Protein AF-A0A821D8J4-F1 (afdb_monomer_lite)

Structure (mmCIF, N/CA/C/O backbone):
data_AF-A0A821D8J4-F1
#
_entry.id   AF-A0A821D8J4-F1
#
loop_
_atom_site.group_PDB
_atom_site.id
_atom_site.type_symbol
_atom_site.label_atom_id
_atom_site.label_alt_id
_atom_site.label_comp_id
_atom_site.label_asym_id
_atom_site.label_entity_id
_atom_site.label_seq_id
_atom_site.pdbx_PDB_ins_code
_atom_site.Cartn_x
_atom_site.Cartn_y
_atom_site.Cartn_z
_atom_site.occupancy
_atom_site.B_iso_or_equiv
_atom_site.auth_seq_id
_atom_site.auth_comp_id
_atom_site.auth_asym_id
_atom_site.auth_atom_id
_atom_site.pdbx_PDB_model_num
ATOM 1 N N . MET A 1 1 ? -11.974 -21.161 -5.460 1.00 38.94 1 MET A N 1
ATOM 2 C CA . MET A 1 1 ? -10.711 -20.816 -6.141 1.00 38.94 1 MET A CA 1
ATOM 3 C C . MET A 1 1 ? -10.727 -19.314 -6.375 1.00 38.94 1 MET A C 1
ATOM 5 O O . MET A 1 1 ? -10.995 -18.860 -7.478 1.00 38.94 1 MET A O 1
ATOM 9 N N . VAL A 1 2 ? -10.590 -18.538 -5.296 1.00 37.72 2 VAL A N 1
ATOM 10 C CA . VAL A 1 2 ? -10.313 -17.101 -5.416 1.00 37.72 2 VAL A CA 1
ATOM 11 C C . VAL A 1 2 ? -8.862 -17.055 -5.844 1.00 37.72 2 VAL A C 1
ATOM 13 O O . VAL A 1 2 ? -8.038 -17.670 -5.180 1.00 37.72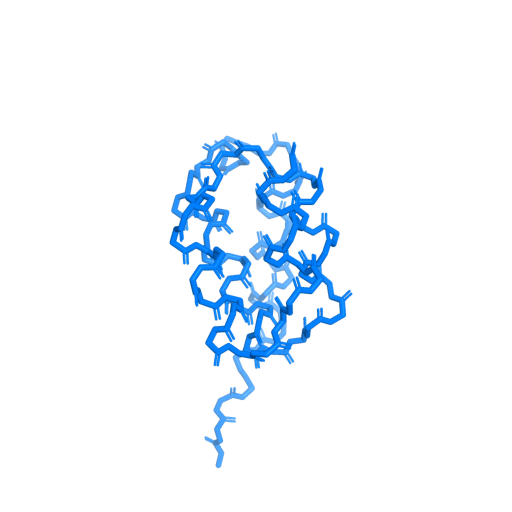 2 VAL A O 1
ATOM 16 N N . ALA A 1 3 ? -8.621 -16.489 -7.019 1.00 40.53 3 ALA A N 1
ATOM 17 C CA . ALA A 1 3 ? -7.339 -16.496 -7.690 1.00 40.53 3 ALA A CA 1
ATOM 18 C C . ALA A 1 3 ? -6.207 -16.198 -6.700 1.00 40.53 3 ALA A C 1
ATOM 20 O O . ALA A 1 3 ? -6.095 -15.070 -6.220 1.00 40.53 3 ALA A O 1
ATOM 21 N N . ASP A 1 4 ? -5.366 -17.202 -6.446 1.00 53.78 4 ASP A N 1
ATOM 22 C CA . ASP A 1 4 ? -3.938 -17.001 -6.234 1.00 53.78 4 ASP A CA 1
ATOM 23 C C . ASP A 1 4 ? -3.447 -16.231 -7.459 1.00 53.78 4 ASP A C 1
ATOM 25 O O . ASP A 1 4 ? -2.999 -16.819 -8.445 1.00 53.78 4 ASP A O 1
ATOM 29 N N . LEU A 1 5 ? -3.673 -14.914 -7.457 1.00 56.81 5 LEU A N 1
ATOM 30 C CA . LEU A 1 5 ? -3.099 -13.978 -8.402 1.00 56.81 5 LEU A CA 1
ATOM 31 C C . LEU A 1 5 ? -1.604 -14.302 -8.349 1.00 56.81 5 LEU A C 1
ATOM 33 O O . LEU A 1 5 ? -1.005 -14.109 -7.293 1.00 56.81 5 LEU A O 1
ATOM 37 N N . PRO A 1 6 ? -1.052 -14.975 -9.373 1.00 68.12 6 PRO A N 1
ATOM 38 C CA . PRO A 1 6 ? 0.086 -15.861 -9.180 1.00 68.12 6 PRO A CA 1
ATOM 39 C C . PRO A 1 6 ? 1.210 -15.029 -8.599 1.00 68.12 6 PRO A C 1
ATOM 41 O O . PRO A 1 6 ? 1.580 -14.038 -9.218 1.00 68.12 6 PRO A O 1
ATOM 44 N N . ASN A 1 7 ? 1.704 -15.379 -7.409 1.00 66.69 7 ASN A N 1
ATOM 45 C CA . ASN A 1 7 ? 2.690 -14.584 -6.663 1.00 66.69 7 ASN A CA 1
ATOM 46 C C . ASN A 1 7 ? 3.859 -14.108 -7.542 1.00 66.69 7 ASN A C 1
ATOM 48 O O . ASN A 1 7 ? 4.388 -13.023 -7.339 1.00 66.69 7 ASN A O 1
ATOM 52 N N . SER A 1 8 ? 4.194 -14.866 -8.588 1.00 70.31 8 SER A N 1
ATOM 53 C CA . SER A 1 8 ? 5.166 -14.507 -9.623 1.00 70.31 8 SER A CA 1
ATOM 54 C C . SER A 1 8 ? 4.850 -13.216 -10.399 1.00 70.31 8 SER A C 1
ATOM 56 O O . SER A 1 8 ? 5.771 -12.524 -10.815 1.00 70.31 8 SER A O 1
ATOM 58 N N . LEU A 1 9 ? 3.579 -12.868 -10.622 1.00 74.44 9 LEU A N 1
ATOM 59 C CA . LEU A 1 9 ? 3.168 -11.594 -11.225 1.00 74.44 9 LEU A CA 1
ATOM 60 C C . LEU A 1 9 ? 3.295 -10.431 -10.240 1.00 74.44 9 LEU A C 1
ATOM 62 O O . LEU A 1 9 ? 3.659 -9.339 -10.666 1.00 74.44 9 LEU A O 1
ATOM 66 N N . ILE A 1 10 ? 3.031 -10.663 -8.950 1.00 77.25 10 ILE A N 1
ATOM 67 C CA . ILE A 1 10 ? 3.249 -9.663 -7.894 1.00 77.25 10 ILE A CA 1
ATOM 68 C C . ILE A 1 10 ? 4.752 -9.407 -7.74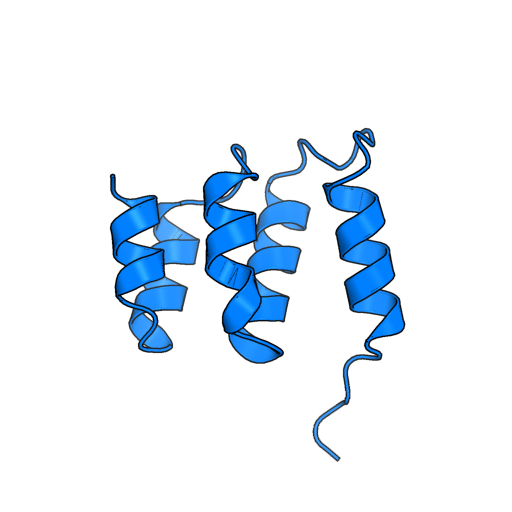5 1.00 77.25 10 ILE A C 1
ATOM 70 O O . ILE A 1 10 ? 5.173 -8.260 -7.804 1.00 77.25 10 ILE A O 1
ATOM 74 N N . GLU A 1 11 ? 5.579 -10.456 -7.692 1.00 79.38 11 GLU A N 1
ATOM 75 C CA . GLU A 1 11 ? 7.047 -10.337 -7.690 1.00 79.38 11 GLU A CA 1
ATOM 76 C C . GLU A 1 11 ? 7.583 -9.620 -8.935 1.00 79.38 11 GLU A C 1
ATOM 78 O O . GLU A 1 11 ? 8.518 -8.822 -8.849 1.00 79.38 11 GLU A O 1
ATOM 83 N N . LEU A 1 12 ? 7.011 -9.905 -10.110 1.00 80.25 12 LEU A N 1
ATOM 84 C CA . LEU A 1 12 ? 7.396 -9.222 -11.340 1.00 80.25 12 LEU A CA 1
ATOM 85 C C . LEU A 1 12 ? 7.023 -7.736 -11.276 1.00 80.25 12 LEU A C 1
ATOM 87 O O . LEU A 1 12 ? 7.836 -6.896 -11.657 1.00 80.25 12 LEU A O 1
ATOM 91 N N . LEU A 1 13 ? 5.825 -7.410 -10.780 1.00 76.25 13 LEU A N 1
ATOM 92 C CA . LEU A 1 13 ? 5.376 -6.031 -10.590 1.00 76.25 13 LEU A CA 1
ATOM 93 C C . LEU A 1 13 ? 6.267 -5.297 -9.582 1.00 76.25 13 LEU A C 1
ATOM 95 O O . LEU A 1 13 ? 6.697 -4.179 -9.856 1.00 76.25 13 LEU A O 1
ATOM 99 N N . GLU A 1 14 ? 6.605 -5.948 -8.471 1.00 77.94 14 GLU A N 1
ATOM 100 C CA . GLU A 1 14 ? 7.509 -5.425 -7.453 1.00 77.94 14 GLU A CA 1
ATOM 101 C C . GLU A 1 14 ? 8.880 -5.106 -8.058 1.00 77.94 14 GLU A C 1
ATOM 103 O O . GLU A 1 14 ? 9.337 -3.972 -7.952 1.00 77.94 14 GLU A O 1
ATOM 108 N N . LYS A 1 15 ? 9.499 -6.036 -8.799 1.00 78.88 15 LYS A N 1
ATOM 109 C CA . LYS A 1 15 ? 10.763 -5.770 -9.510 1.00 78.88 15 LYS A CA 1
ATOM 110 C C . LYS A 1 15 ? 10.650 -4.615 -10.501 1.00 78.88 15 LYS A C 1
ATOM 112 O O . LYS A 1 15 ? 11.542 -3.778 -10.569 1.00 78.88 15 LYS A O 1
ATOM 117 N N . ILE A 1 16 ? 9.565 -4.539 -11.268 1.00 74.44 16 ILE A N 1
ATOM 118 C CA . ILE A 1 16 ? 9.375 -3.472 -12.259 1.00 74.44 16 ILE A CA 1
ATOM 119 C C . ILE A 1 16 ? 9.277 -2.096 -11.585 1.00 74.44 16 ILE A C 1
ATOM 121 O O . ILE A 1 16 ? 9.821 -1.122 -12.105 1.00 74.44 16 ILE A O 1
ATOM 125 N N . VAL A 1 17 ? 8.593 -2.004 -10.444 1.00 72.88 17 VAL A N 1
ATOM 126 C CA . VAL A 1 17 ? 8.381 -0.738 -9.731 1.00 72.88 17 VAL A CA 1
ATOM 127 C C . VAL A 1 17 ? 9.591 -0.363 -8.865 1.00 72.88 17 VAL A C 1
ATOM 129 O O . VAL A 1 17 ? 9.917 0.817 -8.766 1.00 72.88 17 VAL A O 1
ATOM 132 N N . ILE A 1 18 ? 10.281 -1.339 -8.268 1.00 75.38 18 ILE A N 1
ATOM 133 C CA . ILE A 1 18 ? 11.341 -1.109 -7.276 1.00 75.38 18 ILE A CA 1
ATOM 134 C C . ILE A 1 18 ? 12.743 -1.008 -7.882 1.00 75.38 18 ILE A C 1
ATOM 136 O O . ILE A 1 18 ? 13.552 -0.223 -7.386 1.00 75.38 18 ILE A O 1
ATOM 140 N N . ASP A 1 19 ? 13.055 -1.752 -8.945 1.00 76.06 19 ASP A N 1
ATOM 141 C CA . ASP A 1 19 ? 14.426 -1.893 -9.471 1.00 76.06 19 ASP A CA 1
ATOM 142 C C . ASP A 1 19 ? 14.876 -0.686 -10.331 1.00 76.06 19 ASP A C 1
ATOM 144 O O . ASP A 1 19 ? 15.591 -0.824 -11.318 1.00 76.06 19 ASP A O 1
ATOM 148 N N . ASN A 1 20 ? 14.432 0.528 -9.977 1.00 59.41 20 ASN A N 1
ATOM 149 C CA . ASN A 1 20 ? 14.776 1.791 -10.647 1.00 59.41 20 ASN A CA 1
ATOM 150 C C . ASN A 1 20 ? 14.522 1.764 -12.171 1.00 59.41 20 ASN A C 1
ATOM 152 O O . ASN A 1 20 ? 15.263 2.328 -12.975 1.00 59.41 20 ASN A O 1
ATOM 156 N N . SER A 1 21 ? 13.459 1.071 -12.585 1.00 61.72 21 SER A N 1
ATOM 157 C CA . SER A 1 21 ? 13.005 1.073 -13.973 1.00 61.72 21 SER A CA 1
ATOM 158 C C . SER A 1 21 ? 12.314 2.396 -14.317 1.00 61.72 21 SER A C 1
ATOM 160 O O . SER A 1 21 ? 11.850 3.119 -13.432 1.00 61.72 21 SER A O 1
ATOM 162 N N . VAL A 1 22 ? 12.130 2.675 -15.610 1.00 65.00 22 VAL A N 1
ATOM 163 C CA . VAL A 1 22 ? 11.287 3.785 -16.107 1.00 65.00 22 VAL A CA 1
ATOM 164 C C . VAL A 1 22 ? 9.875 3.760 -15.508 1.00 65.00 22 VAL A C 1
ATOM 166 O O . VAL A 1 22 ? 9.222 4.791 -15.399 1.00 65.00 22 VAL A O 1
ATOM 169 N N . PHE A 1 23 ? 9.429 2.583 -15.067 1.00 67.25 23 PHE A N 1
ATOM 170 C CA . PHE A 1 23 ? 8.132 2.331 -14.453 1.00 67.25 23 PHE A CA 1
ATOM 171 C C . PHE A 1 23 ? 8.045 2.712 -12.970 1.00 67.25 23 PHE A C 1
ATOM 173 O O . PHE A 1 23 ? 6.937 2.862 -12.457 1.00 67.25 23 PHE A O 1
ATOM 180 N N . SER A 1 24 ? 9.176 2.923 -12.291 1.00 68.25 24 SER A N 1
ATOM 181 C CA . SER A 1 24 ? 9.212 3.301 -10.872 1.00 68.25 24 SER A CA 1
ATOM 182 C C . SER A 1 24 ? 8.529 4.645 -10.609 1.00 68.25 24 SER A C 1
ATOM 184 O O . SER A 1 24 ? 7.936 4.825 -9.555 1.00 68.25 24 SER A O 1
ATOM 186 N N . GLY A 1 25 ? 8.515 5.565 -11.579 1.00 73.69 25 GLY A N 1
ATOM 187 C CA . GLY A 1 25 ? 7.811 6.850 -11.483 1.00 73.69 25 GLY A CA 1
ATOM 188 C C . GLY A 1 25 ? 6.320 6.810 -11.844 1.00 73.69 25 GLY A C 1
ATOM 189 O O . GLY A 1 25 ? 5.634 7.827 -11.749 1.00 73.69 25 GLY A O 1
ATOM 190 N N . HIS A 1 26 ? 5.787 5.670 -12.295 1.00 83.38 26 HIS A N 1
ATOM 191 C CA . HIS A 1 26 ? 4.417 5.607 -12.804 1.00 83.38 26 HIS A CA 1
ATOM 192 C C . HIS A 1 26 ? 3.407 5.444 -11.666 1.00 83.38 26 HIS A C 1
ATOM 194 O O . HIS A 1 26 ? 3.202 4.339 -11.165 1.00 83.38 26 HIS A O 1
ATOM 200 N N . ARG A 1 27 ? 2.687 6.527 -11.345 1.00 86.56 27 ARG A N 1
ATOM 201 C CA . ARG A 1 27 ? 1.595 6.556 -10.352 1.00 86.56 27 ARG A CA 1
ATOM 202 C C . ARG A 1 27 ? 0.664 5.347 -10.426 1.00 86.56 27 ARG A C 1
ATOM 204 O O . ARG A 1 27 ? 0.422 4.696 -9.421 1.00 86.56 27 ARG A O 1
ATOM 211 N N . ASN A 1 28 ? 0.174 5.010 -11.618 1.00 85.69 28 ASN A N 1
ATOM 212 C CA . ASN A 1 28 ? -0.786 3.914 -11.781 1.00 85.69 28 ASN A CA 1
ATOM 213 C C . ASN A 1 28 ? -0.192 2.543 -11.420 1.00 85.69 28 ASN A C 1
ATOM 215 O O . ASN A 1 28 ? -0.911 1.697 -10.899 1.00 85.69 28 ASN A O 1
ATOM 219 N N . LEU A 1 29 ? 1.100 2.320 -11.684 1.00 85.50 29 LEU A N 1
ATOM 220 C CA . LEU A 1 29 ? 1.776 1.068 -11.334 1.00 85.50 29 LEU A CA 1
ATOM 221 C C . LEU A 1 29 ? 2.078 1.002 -9.837 1.00 85.50 29 LEU A C 1
ATOM 223 O O . LEU A 1 29 ? 1.881 -0.048 -9.234 1.00 85.50 29 LEU A O 1
ATOM 227 N N . GLN A 1 30 ? 2.471 2.126 -9.233 1.00 88.00 30 GLN A N 1
ATOM 228 C CA . GLN A 1 30 ? 2.620 2.227 -7.782 1.00 88.00 30 GLN A CA 1
ATOM 229 C C . GLN A 1 30 ? 1.290 1.965 -7.060 1.00 88.00 30 GLN A C 1
ATOM 231 O O . GLN A 1 30 ? 1.241 1.143 -6.148 1.00 88.00 30 GLN A O 1
ATOM 236 N N . ASN A 1 31 ? 0.195 2.583 -7.521 1.00 89.88 31 ASN A N 1
ATOM 237 C CA . ASN A 1 31 ? -1.146 2.332 -6.991 1.00 89.88 31 ASN A CA 1
ATOM 238 C C . ASN A 1 31 ? -1.517 0.855 -7.134 1.00 89.88 31 ASN A C 1
ATOM 240 O O . ASN A 1 31 ? -1.998 0.247 -6.186 1.00 89.88 31 ASN A O 1
ATOM 244 N N . LEU A 1 32 ? -1.279 0.260 -8.306 1.00 88.38 32 LEU A N 1
ATOM 245 C CA . LEU A 1 32 ? -1.605 -1.141 -8.546 1.00 88.38 32 LEU A CA 1
ATOM 246 C C . LEU A 1 32 ? -0.834 -2.083 -7.611 1.00 88.38 32 LEU A C 1
ATOM 248 O O . LEU A 1 32 ? -1.436 -3.029 -7.110 1.00 88.38 32 LEU A O 1
ATOM 252 N N . LEU A 1 33 ? 0.452 -1.819 -7.357 1.00 87.19 33 LEU A N 1
ATOM 253 C CA . LEU A 1 33 ? 1.268 -2.597 -6.420 1.00 87.19 33 LEU A CA 1
ATOM 254 C C . LEU A 1 33 ? 0.676 -2.528 -5.008 1.00 87.19 33 LEU A C 1
ATOM 256 O O . LEU A 1 33 ? 0.292 -3.556 -4.457 1.00 87.19 33 LEU A O 1
ATOM 260 N N . ILE A 1 34 ? 0.472 -1.314 -4.487 1.00 88.44 34 ILE A N 1
ATOM 261 C CA . ILE A 1 34 ? -0.088 -1.107 -3.146 1.00 88.44 34 ILE A CA 1
ATOM 262 C C . ILE A 1 34 ? -1.468 -1.772 -3.012 1.00 88.44 34 ILE A C 1
ATOM 264 O O . ILE A 1 34 ? -1.730 -2.482 -2.045 1.00 88.44 34 ILE A O 1
ATOM 268 N N . LEU A 1 35 ? -2.357 -1.592 -3.992 1.00 89.44 35 LEU A N 1
ATOM 269 C CA . LEU A 1 35 ? -3.702 -2.180 -3.975 1.00 89.44 35 LEU A CA 1
ATOM 270 C C . LEU A 1 35 ? -3.691 -3.707 -4.035 1.00 89.44 35 LEU A C 1
ATOM 272 O O . LEU A 1 35 ? -4.586 -4.352 -3.480 1.00 89.44 35 LEU A O 1
ATOM 276 N N . THR A 1 36 ? -2.712 -4.275 -4.735 1.00 86.81 36 THR A N 1
ATOM 277 C CA . THR A 1 36 ? -2.543 -5.722 -4.827 1.00 86.81 36 THR A CA 1
ATOM 278 C C . THR A 1 36 ? -2.103 -6.278 -3.479 1.00 86.81 36 THR A C 1
ATOM 280 O O . THR A 1 36 ? -2.735 -7.216 -2.999 1.00 86.81 36 THR A O 1
ATOM 283 N N . ASP A 1 37 ? -1.134 -5.650 -2.811 1.00 86.19 37 ASP A N 1
ATOM 284 C CA . ASP A 1 37 ? -0.678 -6.089 -1.488 1.00 86.19 37 ASP A CA 1
ATOM 285 C C . ASP A 1 37 ? -1.701 -5.843 -0.379 1.00 86.19 37 ASP A C 1
ATOM 287 O O . ASP A 1 37 ? -1.908 -6.717 0.454 1.00 86.19 37 ASP A O 1
ATOM 291 N N . ILE A 1 38 ? -2.476 -4.754 -0.415 1.00 86.88 38 ILE A N 1
ATOM 292 C CA . ILE A 1 38 ? -3.595 -4.559 0.530 1.00 86.88 38 ILE A CA 1
ATOM 293 C C . ILE A 1 38 ? -4.565 -5.758 0.512 1.00 86.88 38 ILE A C 1
ATOM 295 O O . ILE A 1 38 ? -5.126 -6.131 1.550 1.00 86.88 38 ILE A O 1
ATOM 299 N N . LYS A 1 39 ? -4.767 -6.365 -0.666 1.00 83.75 39 LYS A N 1
ATOM 300 C CA . LYS A 1 39 ? -5.648 -7.527 -0.850 1.00 83.75 39 LYS A CA 1
ATOM 301 C C . LYS A 1 39 ? -4.950 -8.870 -0.641 1.00 83.75 39 LYS A C 1
ATOM 303 O O . LYS A 1 39 ? -5.614 -9.797 -0.183 1.00 83.75 39 LYS A O 1
ATOM 308 N N . ALA A 1 40 ? -3.678 -8.989 -1.013 1.00 83.69 40 ALA A N 1
ATOM 309 C CA . ALA A 1 40 ? -2.924 -10.239 -0.983 1.00 83.69 40 ALA A CA 1
ATOM 310 C C . ALA A 1 40 ? -2.161 -10.429 0.335 1.00 83.69 40 ALA A C 1
ATOM 312 O O . ALA A 1 40 ? -2.306 -11.464 0.983 1.00 83.69 40 ALA A O 1
ATOM 313 N N . ASP A 1 41 ? -1.372 -9.433 0.736 1.00 79.75 41 ASP A N 1
ATOM 314 C CA . ASP A 1 41 ? -0.476 -9.481 1.886 1.00 79.75 41 ASP A CA 1
ATOM 315 C C . ASP A 1 41 ? -0.236 -8.080 2.479 1.00 79.75 41 ASP A C 1
ATOM 317 O O . ASP A 1 41 ? 0.563 -7.271 2.003 1.00 79.75 41 ASP A O 1
ATOM 321 N N . ARG A 1 42 ? -0.935 -7.805 3.581 1.00 83.44 42 ARG A N 1
ATOM 322 C CA . ARG A 1 42 ? -0.932 -6.497 4.248 1.00 83.44 42 ARG A CA 1
ATOM 323 C C . ARG A 1 42 ? 0.411 -6.153 4.887 1.00 83.44 42 ARG A C 1
ATOM 325 O O . ARG A 1 42 ? 0.696 -4.977 5.075 1.00 83.44 42 ARG A O 1
ATOM 332 N N . SER A 1 43 ? 1.248 -7.147 5.193 1.00 84.38 43 SER A N 1
ATOM 333 C CA . SER A 1 43 ? 2.505 -6.933 5.916 1.00 84.38 43 SER A CA 1
ATOM 334 C C . SER A 1 43 ? 3.518 -6.085 5.145 1.00 84.38 43 SER A C 1
ATOM 336 O O . SER A 1 43 ? 4.407 -5.512 5.765 1.00 84.38 43 SER A O 1
ATOM 338 N N . ARG A 1 44 ? 3.381 -5.981 3.816 1.00 84.62 44 ARG A N 1
ATOM 339 C CA . ARG A 1 44 ? 4.308 -5.241 2.943 1.00 84.62 44 ARG A CA 1
ATOM 340 C C . ARG A 1 44 ? 3.810 -3.857 2.526 1.00 84.62 44 ARG A C 1
ATOM 342 O O . ARG A 1 44 ? 4.585 -3.051 2.018 1.00 84.62 44 ARG A O 1
ATOM 349 N N . VAL A 1 45 ? 2.537 -3.543 2.772 1.00 88.88 45 VAL A N 1
ATOM 350 C CA . VAL A 1 45 ? 1.911 -2.275 2.352 1.00 88.88 45 VAL A CA 1
ATOM 351 C C . VAL A 1 45 ? 2.651 -1.070 2.936 1.00 88.88 45 VAL A C 1
ATOM 353 O O . VAL A 1 45 ? 2.906 -0.094 2.231 1.00 88.88 45 VAL A O 1
ATOM 356 N N . MET A 1 46 ? 3.059 -1.168 4.202 1.00 89.19 46 MET A N 1
ATOM 357 C CA . MET A 1 46 ? 3.802 -0.118 4.894 1.00 89.19 46 MET A CA 1
ATOM 358 C C . MET A 1 46 ? 5.175 0.152 4.257 1.00 89.19 46 MET A C 1
ATOM 360 O O . MET A 1 46 ? 5.576 1.309 4.122 1.00 89.19 46 MET A O 1
ATOM 364 N N . ASP A 1 47 ? 5.896 -0.885 3.823 1.00 89.00 47 ASP A N 1
ATOM 365 C CA . ASP A 1 47 ? 7.177 -0.719 3.126 1.00 89.00 47 ASP A CA 1
ATOM 366 C C . ASP A 1 47 ? 6.993 0.025 1.800 1.00 89.00 47 ASP A C 1
ATOM 368 O O . ASP A 1 47 ? 7.765 0.931 1.484 1.00 89.00 47 ASP A O 1
ATOM 372 N N . TYR A 1 48 ? 5.947 -0.301 1.037 1.00 87.44 48 TYR A N 1
ATOM 373 C CA . TYR A 1 48 ? 5.666 0.395 -0.219 1.00 87.44 48 TYR A CA 1
ATOM 374 C C . TYR A 1 48 ? 5.258 1.853 0.010 1.00 87.44 48 TYR A C 1
ATOM 376 O O . TYR A 1 48 ? 5.759 2.723 -0.693 1.00 87.44 48 TYR A O 1
ATOM 384 N N . ILE A 1 49 ? 4.437 2.147 1.022 1.00 88.81 49 ILE A N 1
ATOM 385 C CA . ILE A 1 49 ? 4.050 3.524 1.384 1.00 88.81 49 ILE A CA 1
ATOM 386 C C . ILE A 1 49 ? 5.269 4.398 1.694 1.00 88.81 49 ILE A C 1
ATOM 388 O O . ILE A 1 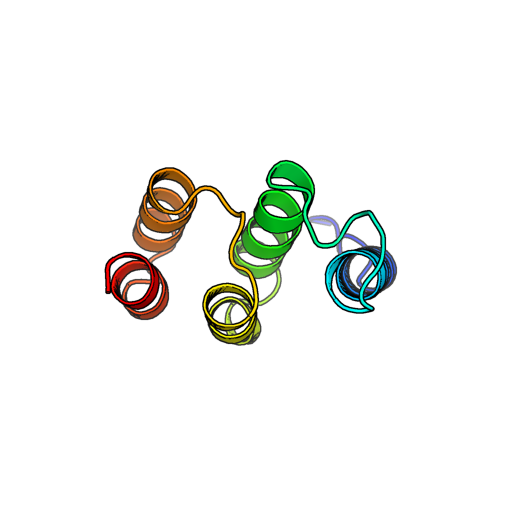49 ? 5.296 5.560 1.298 1.00 88.81 49 ILE A O 1
ATOM 392 N N . ASN A 1 50 ? 6.280 3.838 2.365 1.00 87.25 50 ASN A N 1
ATOM 393 C CA . ASN A 1 50 ? 7.505 4.560 2.717 1.00 87.25 50 ASN A CA 1
ATOM 394 C C . ASN A 1 50 ? 8.495 4.703 1.551 1.00 87.25 50 ASN A C 1
ATOM 396 O O . ASN A 1 50 ? 9.330 5.604 1.564 1.00 87.25 50 ASN A O 1
ATOM 400 N N . ARG A 1 51 ? 8.463 3.788 0.574 1.00 85.31 51 ARG A N 1
ATOM 401 C CA . ARG A 1 51 ? 9.431 3.747 -0.537 1.00 85.31 51 ARG A CA 1
ATOM 402 C C . ARG A 1 51 ? 8.931 4.415 -1.812 1.00 85.31 51 ARG A C 1
ATOM 404 O O . ARG A 1 51 ? 9.744 4.828 -2.633 1.00 85.31 51 ARG A O 1
ATOM 411 N N . LEU A 1 52 ? 7.620 4.443 -2.021 1.00 86.12 52 LEU A N 1
ATOM 412 C CA . LEU A 1 52 ? 6.985 4.976 -3.218 1.00 86.12 52 LEU A CA 1
ATOM 413 C C . LEU A 1 52 ? 6.605 6.443 -2.986 1.00 86.12 52 LEU A C 1
ATOM 415 O O . LEU A 1 52 ? 6.075 6.783 -1.942 1.00 86.12 52 LEU A O 1
ATOM 419 N N . GLU A 1 53 ? 6.853 7.321 -3.957 1.00 83.44 53 GLU A N 1
ATOM 420 C CA . GLU A 1 53 ? 6.584 8.767 -3.801 1.00 83.44 53 GLU A CA 1
ATOM 421 C C . GLU A 1 53 ? 5.529 9.308 -4.781 1.00 83.44 53 GLU A C 1
ATOM 423 O O . GLU A 1 53 ? 5.094 10.449 -4.662 1.00 83.44 53 GLU A O 1
ATOM 428 N N . ASN A 1 54 ? 5.108 8.516 -5.775 1.00 87.19 54 ASN A N 1
ATOM 429 C CA . ASN A 1 54 ? 4.279 8.987 -6.893 1.00 87.19 54 ASN A CA 1
ATOM 430 C C . ASN A 1 54 ? 2.835 8.464 -6.871 1.00 87.19 54 ASN A C 1
ATOM 432 O O . ASN A 1 54 ? 2.067 8.807 -7.777 1.00 87.19 54 ASN A O 1
ATOM 436 N N . TYR A 1 55 ? 2.468 7.638 -5.888 1.00 89.44 55 TYR A N 1
ATOM 437 C CA . TYR A 1 55 ? 1.139 7.049 -5.758 1.00 89.44 55 TYR A CA 1
ATOM 438 C C . TYR A 1 55 ? 0.085 8.090 -5.357 1.00 89.44 55 TYR A C 1
ATOM 440 O O . TYR A 1 55 ? 0.389 9.198 -4.915 1.00 89.44 55 TYR A O 1
ATOM 448 N N . ASP A 1 56 ? -1.183 7.740 -5.548 1.00 92.19 56 ASP A N 1
ATOM 449 C CA . ASP A 1 56 ? -2.310 8.589 -5.172 1.00 92.19 56 ASP A CA 1
ATOM 450 C C . ASP A 1 56 ? -2.602 8.452 -3.671 1.00 92.19 56 ASP A C 1
ATOM 452 O O . ASP A 1 56 ? -3.380 7.602 -3.242 1.00 92.19 56 ASP A O 1
ATOM 456 N N . ALA A 1 57 ? -1.923 9.269 -2.866 1.00 89.62 57 ALA A N 1
ATOM 457 C CA . ALA A 1 57 ? -2.058 9.285 -1.413 1.00 89.6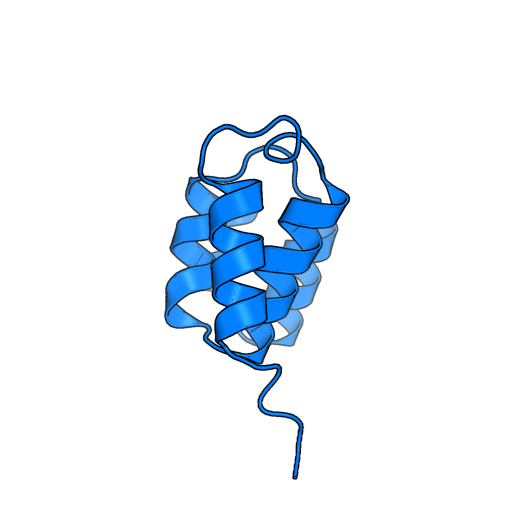2 57 ALA A CA 1
ATOM 458 C C . ALA A 1 57 ? -3.521 9.325 -0.910 1.00 89.62 57 ALA A C 1
ATOM 460 O O . ALA A 1 57 ? -3.888 8.451 -0.121 1.00 89.62 57 ALA A O 1
ATOM 461 N N . PRO A 1 58 ? -4.392 10.264 -1.339 1.00 91.00 58 PRO A N 1
ATOM 462 C CA . PRO A 1 58 ? -5.761 10.316 -0.830 1.00 91.00 58 PRO A CA 1
ATOM 463 C C . PRO A 1 58 ? -6.610 9.101 -1.232 1.00 91.00 58 PRO A C 1
ATOM 465 O O . PRO A 1 58 ? -7.426 8.653 -0.424 1.00 91.00 58 PRO A O 1
ATOM 468 N N . ASP A 1 59 ? -6.440 8.545 -2.435 1.00 92.06 59 ASP A N 1
ATOM 469 C CA . ASP A 1 59 ? -7.182 7.345 -2.850 1.00 92.06 59 ASP A CA 1
ATOM 470 C C . ASP A 1 59 ? -6.712 6.097 -2.083 1.00 92.06 59 ASP A C 1
ATOM 472 O O . ASP A 1 5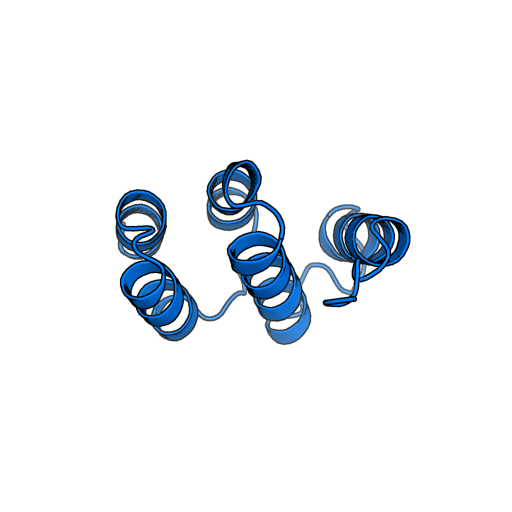9 ? -7.518 5.386 -1.475 1.00 92.06 59 ASP A O 1
ATOM 476 N N . ILE A 1 60 ? -5.392 5.887 -2.004 1.00 91.19 60 ILE A N 1
ATOM 477 C CA . ILE A 1 60 ? -4.796 4.759 -1.277 1.00 91.19 60 ILE A CA 1
ATOM 478 C C . ILE A 1 60 ? -5.139 4.821 0.214 1.00 91.19 60 ILE A C 1
ATOM 480 O O . ILE A 1 60 ? -5.488 3.792 0.793 1.00 91.19 60 ILE A O 1
ATOM 484 N N . ALA A 1 61 ? -5.121 6.002 0.835 1.00 91.31 61 ALA A N 1
ATOM 485 C CA . ALA A 1 61 ? -5.490 6.151 2.238 1.00 91.31 61 ALA A CA 1
ATOM 486 C C . ALA A 1 61 ? -6.965 5.788 2.494 1.00 91.31 61 ALA A C 1
ATOM 488 O O . ALA A 1 61 ? -7.263 5.071 3.450 1.00 91.31 61 ALA A O 1
ATOM 489 N N . ASN A 1 62 ? -7.892 6.195 1.619 1.00 92.19 62 ASN A N 1
ATOM 490 C CA . ASN A 1 62 ? -9.304 5.802 1.724 1.00 92.19 62 ASN A CA 1
ATOM 491 C C . ASN A 1 62 ? -9.498 4.283 1.598 1.00 92.19 62 ASN A C 1
ATOM 493 O O . ASN A 1 62 ? -10.313 3.682 2.311 1.00 92.19 62 ASN A O 1
ATOM 497 N N . ILE A 1 63 ? -8.738 3.649 0.705 1.00 90.94 63 ILE A N 1
ATOM 498 C CA . ILE A 1 63 ? -8.788 2.200 0.501 1.00 90.94 63 ILE A CA 1
ATOM 499 C C . ILE A 1 63 ? -8.176 1.462 1.695 1.00 90.94 63 ILE A C 1
ATOM 501 O O . ILE A 1 63 ? -8.751 0.469 2.148 1.00 90.94 63 ILE A O 1
ATOM 505 N N . ALA A 1 64 ? -7.070 1.959 2.248 1.00 90.31 64 ALA A N 1
ATOM 506 C CA . ALA A 1 64 ? -6.454 1.431 3.459 1.00 90.31 64 ALA A CA 1
ATOM 507 C C . ALA A 1 64 ? -7.427 1.504 4.652 1.00 90.31 64 ALA A C 1
ATOM 509 O O . ALA A 1 64 ? -7.702 0.480 5.279 1.00 90.31 64 ALA A O 1
ATOM 510 N N . ILE A 1 65 ? -8.076 2.655 4.878 1.00 90.88 65 ILE A N 1
ATOM 511 C CA . ILE A 1 65 ? -9.122 2.824 5.907 1.00 90.88 65 ILE A CA 1
ATOM 512 C C . ILE A 1 65 ? -10.262 1.816 5.706 1.00 90.88 65 ILE A C 1
ATOM 514 O O . ILE A 1 65 ? -10.672 1.142 6.652 1.00 90.88 65 ILE A O 1
ATOM 518 N N . SER A 1 66 ? -10.739 1.655 4.468 1.00 91.88 66 SER A N 1
ATOM 519 C CA . SER A 1 66 ? -11.808 0.701 4.136 1.00 91.88 66 SER A CA 1
ATOM 520 C C . SER A 1 66 ? -11.417 -0.762 4.389 1.00 91.88 66 SER A C 1
ATOM 522 O O . SER A 1 66 ? -12.287 -1.600 4.615 1.00 91.88 66 SER A O 1
ATOM 524 N N . ASN A 1 67 ? -10.117 -1.075 4.384 1.00 89.31 67 ASN A N 1
ATOM 525 C CA . ASN A 1 67 ? -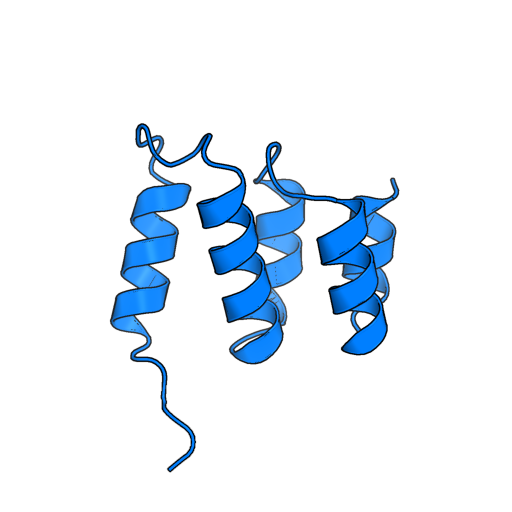9.566 -2.401 4.677 1.00 89.31 67 ASN A CA 1
ATOM 526 C C . ASN A 1 67 ? -9.071 -2.558 6.127 1.00 89.31 67 ASN A C 1
ATOM 528 O O . ASN A 1 67 ? -8.465 -3.583 6.447 1.00 89.31 67 ASN A O 1
ATOM 532 N N . GLN A 1 68 ? -9.369 -1.588 7.005 1.00 90.94 68 GLN A N 1
ATOM 533 C CA . GLN A 1 68 ? -8.941 -1.541 8.412 1.00 90.94 68 GLN A CA 1
ATOM 534 C C . GLN A 1 68 ? -7.415 -1.410 8.603 1.00 90.94 68 GLN A C 1
ATOM 536 O O . GLN A 1 68 ? -6.886 -1.778 9.649 1.00 90.94 68 GLN A O 1
ATOM 541 N N . LEU A 1 69 ? -6.718 -0.869 7.602 1.00 89.94 69 LEU A N 1
ATOM 542 C CA . LEU A 1 69 ? -5.287 -0.550 7.607 1.00 89.94 69 LEU A CA 1
ATOM 543 C C . LEU A 1 69 ? -5.082 0.908 8.033 1.00 89.94 69 LEU A C 1
ATOM 545 O O . LEU A 1 69 ? -4.830 1.803 7.223 1.00 89.94 69 LEU A O 1
ATOM 549 N N . PHE A 1 70 ? -5.323 1.174 9.315 1.00 89.81 70 PHE A N 1
ATOM 550 C CA . PHE A 1 70 ? -5.310 2.539 9.843 1.00 89.81 70 PHE A CA 1
ATOM 551 C C . PHE A 1 70 ? -3.892 3.095 10.017 1.00 89.81 70 PHE A C 1
ATOM 553 O O . PHE A 1 70 ? -3.711 4.304 9.894 1.00 89.81 70 PHE A O 1
ATOM 560 N N . GLU A 1 71 ? -2.900 2.243 10.284 1.00 89.81 71 GLU A N 1
ATOM 561 C CA . GLU A 1 71 ? -1.502 2.660 10.460 1.00 89.81 71 GLU A CA 1
ATOM 562 C C . GLU A 1 71 ? -0.893 3.112 9.130 1.00 89.81 71 GLU A C 1
ATOM 564 O O . GLU A 1 71 ? -0.278 4.174 9.046 1.00 89.81 71 GLU A O 1
ATOM 569 N N . GLU A 1 72 ? -1.157 2.354 8.071 1.00 89.62 72 GLU A N 1
ATOM 570 C CA . GLU A 1 72 ? -0.783 2.660 6.698 1.00 89.62 72 GLU A CA 1
ATOM 571 C C . GLU A 1 72 ? -1.444 3.958 6.238 1.00 89.62 72 GLU A C 1
ATOM 573 O O . GLU A 1 72 ? -0.765 4.870 5.771 1.00 89.62 72 GLU A O 1
ATOM 578 N N . ALA A 1 73 ? -2.761 4.084 6.438 1.00 90.75 73 ALA A N 1
ATOM 579 C CA . ALA A 1 73 ? -3.489 5.305 6.111 1.00 90.75 73 ALA A CA 1
ATOM 580 C C . ALA A 1 73 ? -2.928 6.520 6.861 1.00 90.75 73 ALA A C 1
ATOM 582 O O . ALA A 1 73 ? -2.748 7.582 6.272 1.00 90.75 73 ALA A O 1
ATOM 583 N N . PHE A 1 74 ? -2.610 6.363 8.148 1.00 90.06 74 PHE A N 1
ATOM 584 C CA . PHE A 1 74 ? -2.000 7.423 8.943 1.00 90.06 74 PHE A CA 1
ATOM 585 C C . PHE A 1 74 ? -0.615 7.813 8.415 1.00 90.06 74 PHE A C 1
ATOM 587 O O . PHE A 1 74 ? -0.314 9.001 8.326 1.00 90.06 74 PHE A O 1
ATOM 594 N N . SER A 1 75 ? 0.208 6.837 8.023 1.00 89.38 75 SER A N 1
ATOM 595 C CA . SER A 1 75 ? 1.536 7.092 7.463 1.00 89.38 75 SER A CA 1
ATOM 596 C C . SER A 1 75 ? 1.489 7.848 6.137 1.00 89.38 75 SER A C 1
ATOM 598 O O . SER A 1 75 ? 2.403 8.614 5.862 1.00 89.38 75 SER A O 1
ATOM 600 N N . ILE A 1 76 ? 0.435 7.663 5.337 1.00 88.25 76 ILE A N 1
ATOM 601 C CA . ILE A 1 76 ? 0.231 8.391 4.075 1.00 88.25 76 ILE A CA 1
ATOM 602 C C . ILE A 1 76 ? -0.112 9.869 4.321 1.00 88.25 76 ILE A C 1
ATOM 604 O O . ILE A 1 76 ? 0.267 10.734 3.535 1.00 88.25 76 ILE A O 1
ATOM 608 N N . TYR A 1 77 ? -0.852 10.173 5.391 1.00 82.50 77 TYR A N 1
ATOM 609 C CA . TYR A 1 77 ? -1.243 11.547 5.737 1.00 82.50 77 TYR A CA 1
ATOM 610 C C . TYR A 1 77 ? -0.166 12.338 6.496 1.00 82.50 77 TYR A C 1
ATOM 612 O O . TYR A 1 77 ? -0.380 13.523 6.768 1.00 82.50 77 TYR A O 1
ATOM 620 N N . LYS A 1 78 ? 0.939 11.696 6.882 1.00 75.75 78 LYS A N 1
ATOM 621 C CA . LYS A 1 78 ? 2.036 12.304 7.640 1.00 75.75 78 LYS A CA 1
ATOM 622 C C . LYS A 1 78 ? 3.017 13.033 6.727 1.00 75.75 78 LYS A C 1
ATOM 624 O O . LYS A 1 78 ? 3.430 14.144 7.128 1.00 75.75 78 LYS A O 1
#

Radius of gyration: 12.06 Å; chains: 1; bounding box: 27×33×27 Å

InterPro domains:
  IPR000547 Clathrin, heavy chain/VPS, 7-fold repeat [PS50236] (1-78)
  IPR016024 Armadillo-type fold [SSF48371] (3-77)
  IPR055358 Clathrin heavy-chain repeat [PF00637] (3-78)

Secondary structure (DSSP, 8-state):
------HHHHHHHHHHHHSS-GGGG-HHHHHHHHHHHHHH-GGGHHHHHHH-SSS-HHHHHHHHHHTT-HHHHHHH--

Sequence (78 aa):
MVADLPNSLIELLEKIVIDNSVFSGHRNLQNLLILTDIKADRSRVMDYINRLENYDAPDIANIAISNQLFEEAFSIYK

Foldseek 3Di:
DPDVPPVVVLVVLCCCCPVPHPCVQPQVSLQVSLVVCLVVPVVCNQVSLVRRDRYDLVVSLVVCVVSVNNVSSVSSVD

Organism: NCBI:txid392032

pLDDT: mean 81.09, std 12.34, range [37.72, 92.19]